Protein AF-A0A3G9G068-F1 (afdb_monomer)

Organism: NCBI:txid78587

pLDDT: mean 93.32, std 7.41, range [47.16, 98.19]

Sequence (96 aa):
MMIDLKVLEHALDRLLYVYATDDEAEAAVVRALAILISDPLPDLTGDDITRIHAYIYHALQGFYAPTIDYPAIRREFVTAVLAARKGNSVLRRMIA

Foldseek 3Di:
DPPDLVNLLVVLVVLLVCVLPPVVCVVVSLVVLLCLLCVLAPDDDPVNSVLSSVQLVVLNCLSVDPDRPPVSSSVSSSVSSVQVNVHDVSNVVSSD

Structure (mmCIF, N/CA/C/O backbone):
data_AF-A0A3G9G068-F1
#
_entry.id   AF-A0A3G9G068-F1
#
loop_
_atom_site.group_PDB
_atom_site.id
_atom_site.type_symbol
_atom_site.label_atom_id
_atom_site.label_alt_id
_atom_site.label_comp_id
_atom_site.label_asym_id
_atom_site.label_entity_id
_atom_site.label_seq_id
_atom_site.pdbx_PDB_ins_code
_atom_site.Cartn_x
_atom_site.Cartn_y
_atom_site.Cartn_z
_atom_site.occupancy
_atom_site.B_iso_or_equiv
_atom_site.auth_seq_id
_atom_site.auth_comp_id
_atom_site.auth_asym_id
_atom_site.auth_atom_id
_atom_site.pdbx_PDB_model_num
ATOM 1 N N . MET A 1 1 ? -7.612 15.102 8.027 1.00 47.16 1 MET A N 1
ATOM 2 C CA . MET A 1 1 ? -7.427 15.750 6.708 1.00 47.16 1 MET A CA 1
ATOM 3 C C . MET A 1 1 ? -7.639 14.680 5.643 1.00 47.16 1 MET A C 1
ATOM 5 O O . MET A 1 1 ? -6.936 13.681 5.676 1.00 47.16 1 MET A O 1
ATOM 9 N N . MET A 1 2 ? -8.657 14.796 4.786 1.00 57.59 2 MET A N 1
ATOM 10 C CA . MET A 1 2 ? -8.927 13.794 3.745 1.00 57.59 2 MET A CA 1
ATOM 11 C C . MET A 1 2 ? -7.921 14.015 2.609 1.00 57.59 2 MET A C 1
ATOM 13 O O . MET A 1 2 ? -8.079 14.951 1.836 1.00 57.59 2 MET A O 1
ATOM 17 N N . ILE A 1 3 ? -6.843 13.225 2.555 1.00 64.00 3 ILE A N 1
ATOM 18 C CA . ILE A 1 3 ? -5.907 13.237 1.417 1.00 64.00 3 ILE A CA 1
ATOM 19 C C . ILE A 1 3 ? -6.724 12.996 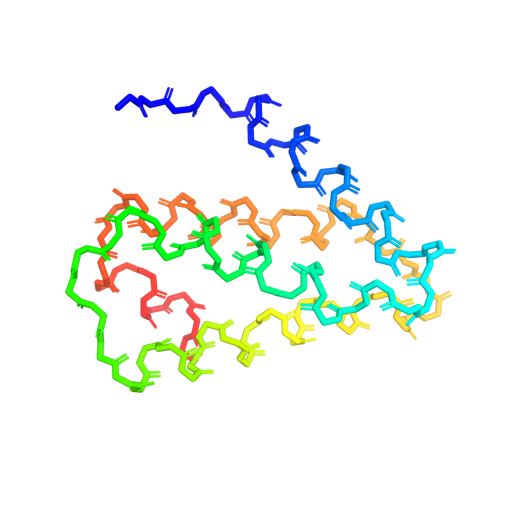0.140 1.00 64.00 3 ILE A C 1
ATOM 21 O O . ILE A 1 3 ? -7.399 11.963 0.041 1.00 64.00 3 ILE A O 1
ATOM 25 N N . ASP A 1 4 ? -6.654 13.949 -0.795 1.00 86.31 4 ASP A N 1
ATOM 26 C CA . ASP A 1 4 ? -7.210 13.863 -2.149 1.00 86.31 4 ASP A CA 1
ATOM 27 C C . ASP A 1 4 ? -6.740 12.558 -2.814 1.00 86.31 4 ASP A C 1
ATOM 29 O O . ASP A 1 4 ? -5.569 12.184 -2.703 1.00 86.31 4 ASP A O 1
ATOM 33 N N . LEU A 1 5 ? -7.650 11.851 -3.488 1.00 89.19 5 LEU A N 1
ATOM 34 C CA . LEU A 1 5 ? -7.347 10.596 -4.176 1.00 89.19 5 LEU A CA 1
ATOM 35 C C . LEU A 1 5 ? -6.155 10.748 -5.132 1.00 89.19 5 LEU A C 1
ATOM 37 O O . LEU A 1 5 ? -5.292 9.878 -5.152 1.00 89.19 5 LEU A O 1
ATOM 41 N N . LYS A 1 6 ? -6.040 11.882 -5.831 1.00 91.50 6 LYS A N 1
ATOM 42 C CA . LYS A 1 6 ? -4.911 12.154 -6.732 1.00 91.50 6 LYS A CA 1
ATOM 43 C C . LYS A 1 6 ? -3.583 12.262 -5.990 1.00 91.50 6 LYS A C 1
ATOM 45 O O . LYS A 1 6 ? -2.552 11.831 -6.494 1.00 91.50 6 LYS A O 1
ATOM 50 N N . VAL A 1 7 ? -3.596 12.836 -4.787 1.00 93.06 7 VAL A N 1
ATOM 51 C CA . VAL A 1 7 ? -2.397 12.949 -3.943 1.00 93.06 7 VAL A CA 1
ATOM 52 C C . VAL A 1 7 ? -1.978 11.570 -3.438 1.00 93.06 7 VAL A C 1
ATOM 54 O O . VAL A 1 7 ? -0.787 11.266 -3.426 1.00 93.06 7 VAL A O 1
ATOM 57 N N . LEU A 1 8 ? -2.945 10.724 -3.067 1.00 94.25 8 LEU A N 1
ATOM 58 C CA . LEU A 1 8 ? -2.686 9.334 -2.693 1.00 94.25 8 LEU A CA 1
ATOM 59 C C . LEU A 1 8 ? -2.093 8.540 -3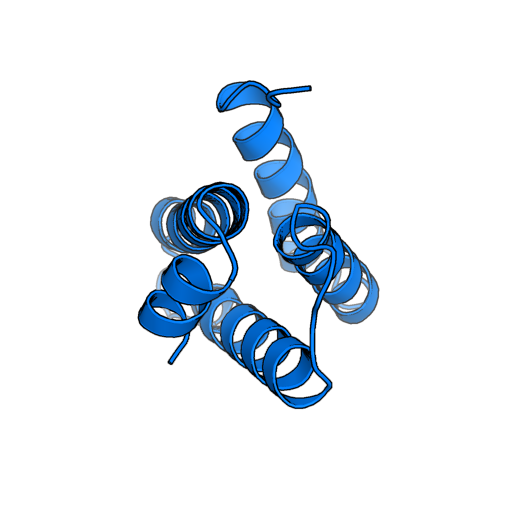.864 1.00 94.25 8 LEU A C 1
ATOM 61 O O . LEU A 1 8 ? -1.061 7.898 -3.695 1.00 94.25 8 LEU A O 1
ATOM 65 N N . GLU A 1 9 ? -2.719 8.602 -5.039 1.00 95.12 9 GLU A N 1
ATOM 66 C CA . GLU A 1 9 ? -2.239 7.919 -6.244 1.00 95.12 9 GLU A CA 1
ATOM 67 C C . GLU A 1 9 ? -0.828 8.372 -6.611 1.00 95.12 9 GLU A C 1
ATOM 69 O O . GLU A 1 9 ? 0.034 7.531 -6.828 1.00 95.12 9 GLU A O 1
ATOM 74 N N . HIS A 1 10 ? -0.548 9.676 -6.569 1.00 95.75 10 HIS A N 1
ATOM 75 C CA . HIS A 1 10 ? 0.790 10.194 -6.844 1.00 95.75 10 HIS A CA 1
ATOM 76 C C . HIS A 1 10 ? 1.833 9.751 -5.803 1.00 95.75 10 HIS A C 1
ATOM 78 O O . HIS A 1 10 ? 2.983 9.471 -6.143 1.00 95.75 10 HIS A O 1
ATOM 84 N N . ALA A 1 11 ? 1.464 9.683 -4.520 1.00 95.50 11 ALA A N 1
ATOM 85 C CA . ALA A 1 11 ? 2.356 9.171 -3.481 1.00 95.50 11 ALA A CA 1
ATOM 86 C C . ALA A 1 11 ? 2.681 7.686 -3.699 1.00 95.50 11 ALA A C 1
ATOM 88 O O . ALA A 1 11 ? 3.847 7.302 -3.605 1.00 95.50 11 ALA A O 1
ATOM 89 N N . LEU A 1 12 ? 1.670 6.881 -4.038 1.00 97.38 12 LEU A N 1
ATOM 90 C CA . LEU A 1 12 ? 1.841 5.473 -4.386 1.00 97.38 12 LEU A CA 1
ATOM 91 C C . LEU A 1 12 ? 2.679 5.308 -5.651 1.00 97.38 12 LEU A C 1
ATOM 93 O O . LEU A 1 12 ? 3.596 4.496 -5.645 1.00 97.38 12 LEU A O 1
ATOM 97 N N . ASP A 1 13 ? 2.437 6.114 -6.686 1.00 97.69 13 ASP A N 1
ATOM 98 C CA . ASP A 1 13 ? 3.192 6.044 -7.937 1.00 97.69 13 ASP A CA 1
ATOM 99 C C . ASP A 1 13 ? 4.697 6.217 -7.683 1.00 97.69 13 ASP A C 1
ATOM 101 O O . ASP A 1 13 ? 5.512 5.454 -8.198 1.00 97.69 13 ASP A O 1
ATOM 105 N N . ARG A 1 14 ? 5.073 7.174 -6.821 1.00 97.44 14 ARG A N 1
ATOM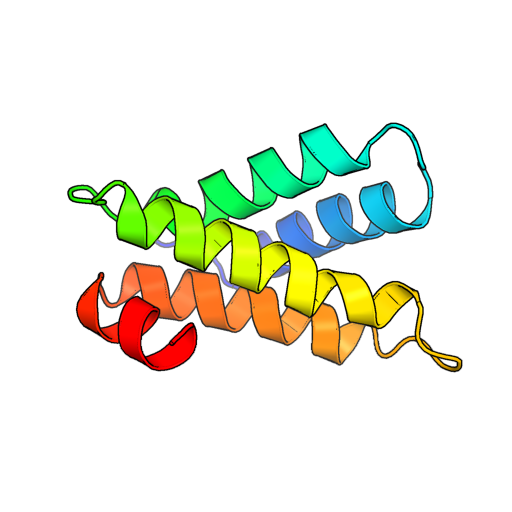 106 C CA . ARG A 1 14 ? 6.477 7.396 -6.440 1.00 97.44 14 ARG A CA 1
ATOM 107 C C . ARG A 1 14 ? 7.076 6.218 -5.676 1.00 97.44 14 ARG A C 1
ATOM 109 O O . ARG A 1 14 ? 8.199 5.829 -5.975 1.00 97.44 14 ARG A O 1
ATOM 116 N N . LEU A 1 15 ? 6.348 5.652 -4.712 1.00 97.88 15 LEU A N 1
ATOM 117 C CA . LEU A 1 15 ? 6.820 4.494 -3.944 1.00 97.88 15 LEU A CA 1
ATOM 118 C C . LEU A 1 15 ? 7.007 3.263 -4.836 1.00 97.88 15 LEU A C 1
ATOM 120 O O . LEU A 1 15 ? 8.035 2.599 -4.760 1.00 97.88 15 LEU A O 1
ATOM 124 N N . LEU A 1 16 ? 6.033 2.989 -5.704 1.00 97.56 16 LEU A N 1
ATOM 125 C CA . LEU A 1 16 ? 6.053 1.846 -6.614 1.00 97.56 16 LEU A CA 1
ATOM 126 C C . LEU A 1 16 ? 7.097 2.003 -7.720 1.00 97.56 16 LEU A C 1
ATOM 128 O O . LEU A 1 16 ? 7.694 1.017 -8.132 1.00 97.56 16 LEU A O 1
ATOM 132 N N . TYR A 1 17 ? 7.338 3.231 -8.187 1.00 96.88 17 TYR A N 1
ATOM 133 C CA . TYR A 1 17 ? 8.447 3.515 -9.094 1.00 96.88 17 TYR A CA 1
ATOM 134 C C . TYR A 1 17 ? 9.788 3.197 -8.429 1.00 96.88 17 TYR A C 1
ATOM 136 O O . TYR A 1 17 ? 10.567 2.444 -8.996 1.00 96.88 17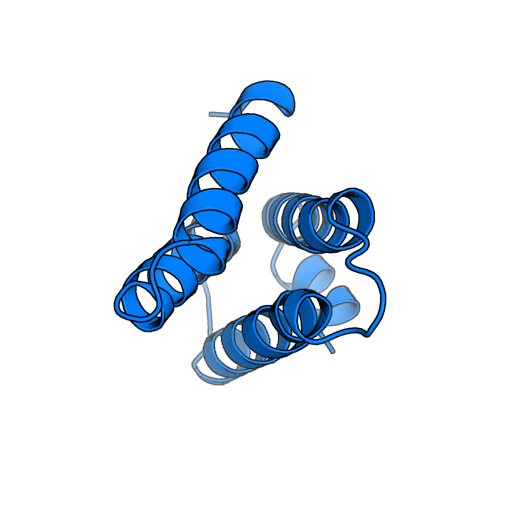 TYR A O 1
ATOM 144 N N . VAL A 1 18 ? 10.024 3.703 -7.211 1.00 97.44 18 VAL A N 1
ATOM 145 C CA . VAL A 1 18 ? 11.262 3.426 -6.464 1.00 97.44 18 VAL A CA 1
ATOM 146 C C . VAL A 1 18 ? 11.451 1.923 -6.262 1.00 97.44 18 VAL A C 1
ATOM 148 O O . VAL A 1 18 ? 12.512 1.415 -6.599 1.00 97.44 18 VAL A O 1
ATOM 151 N N . TYR A 1 19 ? 10.409 1.208 -5.824 1.00 96.81 19 TYR A N 1
ATOM 152 C CA . TYR A 1 19 ? 10.448 -0.251 -5.671 1.00 96.81 19 TYR A CA 1
ATOM 153 C C . TYR A 1 19 ? 10.856 -0.980 -6.955 1.00 96.81 19 TYR A C 1
ATOM 155 O O . TYR A 1 19 ? 11.610 -1.940 -6.906 1.00 96.81 19 TYR A O 1
ATOM 163 N N . ALA A 1 20 ? 10.364 -0.522 -8.106 1.00 94.62 20 ALA A N 1
ATOM 164 C CA . ALA A 1 20 ? 10.638 -1.157 -9.390 1.00 94.62 20 ALA A CA 1
ATOM 165 C C . ALA A 1 20 ? 12.032 -0.846 -9.958 1.00 94.62 20 ALA A C 1
ATOM 167 O O . ALA A 1 20 ? 12.447 -1.492 -10.918 1.00 94.62 20 ALA A O 1
ATOM 168 N N . THR A 1 21 ? 12.715 0.180 -9.445 1.00 95.44 21 THR A N 1
ATOM 169 C CA . THR A 1 21 ? 13.972 0.686 -10.028 1.00 95.44 21 THR A CA 1
ATOM 170 C C . THR A 1 21 ? 15.182 0.582 -9.110 1.00 95.44 21 THR A C 1
ATOM 172 O O . THR A 1 21 ? 16.300 0.766 -9.586 1.00 95.44 21 THR A O 1
ATOM 175 N N . ASP A 1 22 ? 14.971 0.345 -7.817 1.00 94.88 22 ASP A N 1
ATOM 176 C CA . ASP A 1 22 ? 16.017 0.313 -6.799 1.00 94.88 22 ASP A CA 1
ATOM 177 C C . ASP A 1 22 ? 15.840 -0.915 -5.896 1.00 94.88 22 ASP A C 1
ATOM 179 O O . ASP A 1 22 ? 14.992 -0.934 -5.000 1.00 94.88 22 ASP A O 1
ATOM 183 N N . ASP A 1 23 ? 16.666 -1.934 -6.138 1.00 87.56 23 ASP A N 1
ATOM 184 C CA . ASP A 1 23 ? 16.645 -3.207 -5.410 1.00 87.56 23 ASP A CA 1
ATOM 185 C C . ASP A 1 23 ? 16.970 -3.033 -3.912 1.00 87.56 23 ASP A C 1
ATOM 187 O O . ASP A 1 23 ? 16.551 -3.838 -3.080 1.00 87.56 23 ASP A O 1
ATOM 191 N N . GLU A 1 24 ? 17.682 -1.967 -3.529 1.00 94.44 24 GLU A N 1
ATOM 192 C CA . GLU A 1 24 ? 18.007 -1.683 -2.126 1.00 94.44 24 GLU A CA 1
ATOM 193 C C . GLU A 1 24 ? 16.849 -0.983 -1.392 1.00 94.44 24 GLU A C 1
ATOM 195 O O . GLU A 1 24 ? 16.817 -0.930 -0.156 1.00 94.44 24 GLU A O 1
ATOM 200 N N . ALA A 1 25 ? 15.859 -0.467 -2.128 1.00 93.94 25 ALA A N 1
ATOM 201 C CA . ALA A 1 25 ? 14.771 0.322 -1.567 1.00 93.94 25 ALA A CA 1
ATOM 202 C C . ALA A 1 25 ? 13.605 -0.509 -1.011 1.00 93.94 25 ALA A C 1
ATOM 204 O O . ALA A 1 25 ? 12.724 0.068 -0.363 1.00 93.94 25 ALA A O 1
ATOM 205 N N . GLU A 1 26 ? 13.580 -1.834 -1.205 1.00 95.00 26 GLU A N 1
ATOM 206 C CA . GLU A 1 26 ? 12.456 -2.701 -0.813 1.00 95.00 26 GLU A CA 1
ATOM 207 C C . GLU A 1 26 ? 12.012 -2.462 0.638 1.00 95.00 26 GLU A C 1
ATOM 209 O O . GLU A 1 26 ? 10.852 -2.127 0.889 1.00 95.00 26 GLU A O 1
ATOM 214 N N . ALA A 1 27 ? 12.936 -2.542 1.599 1.00 95.19 27 ALA A N 1
ATOM 215 C CA . ALA A 1 27 ? 12.604 -2.379 3.015 1.00 95.19 27 ALA A CA 1
ATOM 216 C C . ALA A 1 27 ? 12.037 -0.981 3.332 1.00 95.19 27 ALA A C 1
ATOM 218 O O . ALA A 1 27 ? 11.121 -0.837 4.150 1.00 95.19 27 ALA A O 1
ATOM 219 N N . ALA A 1 28 ? 12.556 0.060 2.675 1.00 97.00 28 ALA A N 1
ATOM 220 C CA . ALA A 1 28 ? 12.093 1.431 2.857 1.00 97.00 28 ALA A CA 1
ATOM 221 C C . ALA A 1 28 ? 10.697 1.641 2.252 1.00 97.00 28 ALA A C 1
ATOM 223 O O . ALA A 1 28 ? 9.838 2.259 2.890 1.00 97.00 28 ALA A O 1
ATOM 224 N N . VAL A 1 29 ? 10.446 1.091 1.060 1.00 97.69 29 VAL A N 1
ATOM 225 C CA . VAL A 1 29 ? 9.144 1.174 0.390 1.00 97.69 29 VAL A CA 1
ATOM 226 C C . VAL A 1 29 ? 8.087 0.382 1.150 1.00 97.69 29 VAL A C 1
ATOM 228 O O . VAL A 1 29 ? 7.020 0.928 1.428 1.00 97.69 29 VAL A O 1
ATOM 231 N N . VAL A 1 30 ? 8.379 -0.855 1.563 1.00 97.69 30 VAL A N 1
ATOM 232 C CA . VAL A 1 30 ? 7.453 -1.679 2.360 1.00 97.69 30 VAL A CA 1
ATOM 233 C C . VAL A 1 30 ? 7.063 -0.953 3.645 1.00 97.69 30 VAL A C 1
ATOM 235 O O . VAL A 1 30 ? 5.878 -0.867 3.972 1.00 97.69 30 VAL A O 1
ATOM 238 N N . ARG A 1 31 ? 8.029 -0.341 4.340 1.00 96.88 31 ARG A N 1
ATOM 239 C CA . ARG A 1 31 ? 7.755 0.464 5.536 1.00 96.88 31 ARG A CA 1
ATOM 240 C C . ARG A 1 31 ? 6.870 1.675 5.232 1.00 96.88 31 ARG A C 1
ATOM 242 O O . ARG A 1 31 ? 5.945 1.953 5.992 1.00 96.88 31 ARG A O 1
ATOM 249 N N . ALA A 1 32 ? 7.135 2.400 4.147 1.00 97.56 32 ALA A N 1
ATOM 250 C CA . ALA A 1 32 ? 6.327 3.552 3.751 1.00 97.56 32 ALA A CA 1
ATOM 251 C C . ALA A 1 32 ? 4.887 3.156 3.377 1.00 97.56 32 ALA A C 1
ATOM 253 O O . ALA A 1 32 ? 3.945 3.840 3.776 1.00 97.56 32 ALA A O 1
ATOM 254 N N . LEU A 1 33 ? 4.705 2.035 2.673 1.00 98.06 33 LEU A N 1
ATOM 255 C CA . LEU A 1 33 ? 3.388 1.480 2.348 1.00 98.06 33 LEU A CA 1
ATOM 256 C C . LEU A 1 33 ? 2.642 1.039 3.611 1.00 98.06 33 LEU A C 1
ATOM 258 O O . LEU A 1 33 ? 1.460 1.351 3.757 1.00 98.06 33 LEU A O 1
ATOM 262 N N . ALA A 1 34 ? 3.333 0.383 4.549 1.00 97.12 34 ALA A N 1
ATOM 263 C CA . ALA A 1 34 ? 2.758 -0.005 5.832 1.00 97.12 34 ALA A CA 1
ATOM 264 C C . ALA A 1 34 ? 2.253 1.219 6.599 1.00 97.12 34 ALA A C 1
ATOM 266 O O . ALA A 1 34 ? 1.094 1.226 7.003 1.00 97.12 34 ALA A O 1
ATOM 267 N N . ILE A 1 35 ? 3.067 2.279 6.700 1.00 95.69 35 ILE A N 1
ATOM 268 C CA . ILE A 1 35 ? 2.671 3.551 7.323 1.00 95.69 35 ILE A CA 1
ATOM 269 C C . ILE A 1 35 ? 1.446 4.137 6.621 1.00 95.69 35 ILE A C 1
ATOM 271 O O . ILE A 1 35 ? 0.490 4.517 7.284 1.00 95.69 35 ILE A O 1
ATOM 275 N N . LEU A 1 36 ? 1.439 4.183 5.289 1.00 95.62 36 LEU A N 1
ATOM 276 C CA . LEU A 1 36 ? 0.337 4.767 4.526 1.00 95.62 36 LEU A CA 1
ATOM 277 C C . LEU A 1 36 ? -1.001 4.042 4.761 1.00 95.62 36 LEU A C 1
ATOM 279 O O . LEU A 1 36 ? -2.054 4.682 4.785 1.00 95.62 36 LEU A O 1
ATOM 283 N N . ILE A 1 37 ? -0.963 2.717 4.934 1.00 96.25 37 ILE A N 1
ATOM 284 C CA . ILE A 1 37 ? -2.138 1.891 5.244 1.00 96.25 37 ILE A CA 1
ATOM 285 C C . ILE A 1 37 ? -2.519 2.013 6.726 1.00 96.25 37 ILE A C 1
ATOM 287 O O . ILE A 1 37 ? -3.707 2.060 7.038 1.00 96.25 37 ILE A O 1
ATOM 291 N N . SER A 1 38 ? -1.545 2.068 7.638 1.00 94.94 38 SER A N 1
ATOM 292 C CA . SER A 1 38 ? -1.782 2.055 9.086 1.00 94.94 38 SER A CA 1
ATOM 293 C C . SER A 1 38 ? -2.107 3.419 9.690 1.00 94.94 38 SER A C 1
ATOM 295 O O . SER A 1 38 ? -2.781 3.465 10.709 1.00 94.94 38 SER A O 1
ATOM 297 N N . ASP A 1 39 ? -1.638 4.521 9.099 1.00 92.62 39 ASP A N 1
ATOM 298 C CA . ASP A 1 39 ? -1.780 5.891 9.626 1.00 92.62 39 ASP A CA 1
ATOM 299 C C . ASP A 1 39 ? -3.225 6.267 10.026 1.00 92.62 39 ASP A C 1
ATOM 301 O O . ASP A 1 39 ? -3.418 6.861 11.086 1.00 92.62 39 ASP A O 1
ATOM 305 N N . PRO A 1 40 ? -4.278 5.859 9.284 1.00 90.81 40 PRO A N 1
ATOM 306 C CA . PRO A 1 40 ? -5.659 6.135 9.681 1.00 90.81 40 PRO A CA 1
ATOM 307 C C . PRO A 1 40 ? -6.181 5.298 10.866 1.00 90.81 40 PRO A C 1
ATOM 309 O O . PRO A 1 40 ? -7.334 5.484 11.260 1.00 90.81 40 PRO A O 1
ATOM 312 N N . LEU A 1 41 ? -5.407 4.340 11.388 1.00 91.38 41 LEU A N 1
ATOM 313 C CA . LEU A 1 41 ? -5.858 3.307 12.324 1.00 91.38 41 LEU A CA 1
ATOM 314 C C . LEU A 1 41 ? -5.163 3.457 13.693 1.00 91.38 41 LEU A C 1
ATOM 316 O O . LEU A 1 41 ? -4.011 3.055 13.835 1.00 91.38 41 LEU A O 1
ATOM 320 N N . PRO A 1 42 ? -5.852 3.989 14.723 1.00 84.12 42 PRO A N 1
ATOM 321 C CA . PRO A 1 42 ? -5.241 4.243 16.032 1.00 84.12 42 PRO A CA 1
ATOM 322 C C . PRO A 1 42 ? -4.977 2.970 16.855 1.00 84.12 42 PRO A C 1
ATOM 324 O O . PRO A 1 42 ? -4.060 2.958 17.669 1.00 84.12 42 PRO A O 1
ATOM 327 N N . ASP A 1 43 ? -5.741 1.897 16.618 1.00 86.06 43 ASP A N 1
ATOM 328 C CA . ASP A 1 43 ? -5.743 0.681 17.444 1.00 86.06 43 ASP A CA 1
ATOM 329 C C . ASP A 1 43 ? -5.387 -0.564 16.615 1.00 86.06 43 ASP A C 1
ATOM 331 O O . ASP A 1 43 ? -6.240 -1.406 16.307 1.00 86.06 43 ASP A O 1
ATOM 335 N N . LEU A 1 44 ? -4.120 -0.665 16.212 1.00 88.94 44 LEU A N 1
ATOM 336 C CA . LEU A 1 44 ? -3.590 -1.842 15.523 1.00 88.94 44 LEU A CA 1
ATOM 337 C C . LEU A 1 44 ? -2.986 -2.834 16.514 1.00 88.94 44 LEU A C 1
ATOM 339 O O . LEU A 1 44 ? -2.136 -2.496 17.335 1.00 88.94 44 LEU A O 1
ATOM 343 N N . THR A 1 45 ? -3.408 -4.089 16.405 1.00 91.94 45 THR A N 1
ATOM 344 C CA . THR A 1 45 ? -2.785 -5.211 17.110 1.00 91.94 45 THR A CA 1
ATOM 345 C C . THR A 1 45 ? -1.547 -5.702 16.356 1.00 91.94 45 THR A C 1
ATOM 347 O O . THR A 1 45 ? -1.370 -5.414 15.172 1.00 91.94 45 THR A O 1
ATOM 350 N N . GLY A 1 46 ? -0.702 -6.502 17.015 1.00 91.81 46 GLY A N 1
ATOM 351 C CA . GLY A 1 46 ? 0.436 -7.145 16.345 1.00 91.81 46 GLY A CA 1
ATOM 352 C C . GLY A 1 46 ? 0.017 -8.001 15.142 1.00 91.81 46 GLY A C 1
ATOM 353 O O . GLY A 1 46 ? 0.672 -7.952 14.107 1.00 91.81 46 GLY A O 1
ATOM 354 N N . ASP A 1 47 ? -1.116 -8.704 15.241 1.00 92.44 47 ASP A N 1
ATOM 355 C CA . ASP A 1 47 ? -1.674 -9.500 14.139 1.00 92.44 47 ASP A CA 1
ATOM 356 C C . ASP A 1 47 ? -2.113 -8.620 12.956 1.00 92.44 47 ASP A C 1
ATOM 358 O O . ASP A 1 47 ? -1.856 -8.957 11.801 1.00 92.44 47 ASP A O 1
ATOM 362 N N . ASP A 1 48 ? -2.691 -7.442 13.221 1.00 92.50 48 ASP A N 1
ATOM 363 C CA . ASP A 1 48 ? -3.044 -6.494 12.154 1.00 92.50 48 ASP A CA 1
ATOM 364 C C . ASP A 1 48 ?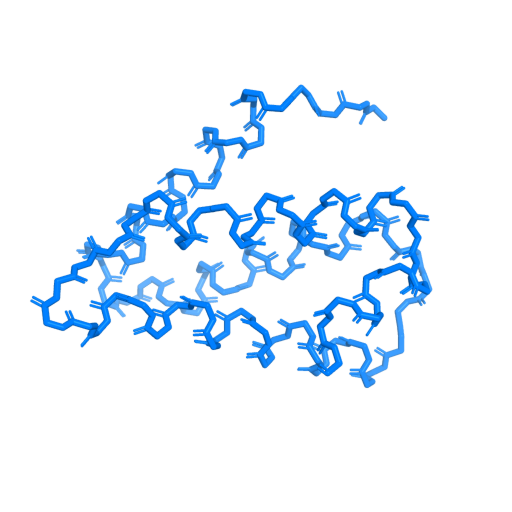 -1.807 -6.033 11.383 1.00 92.50 48 ASP A C 1
ATOM 366 O O . ASP A 1 48 ? -1.815 -5.990 10.153 1.00 92.50 48 ASP A O 1
ATOM 370 N N . ILE A 1 49 ? -0.726 -5.726 12.104 1.00 92.94 49 ILE A N 1
ATOM 371 C CA . ILE A 1 49 ? 0.545 -5.317 11.504 1.00 92.94 49 ILE A CA 1
ATOM 372 C C . ILE A 1 49 ? 1.113 -6.451 10.644 1.00 92.94 49 ILE A C 1
ATOM 374 O O . ILE A 1 49 ? 1.570 -6.199 9.528 1.00 92.94 49 ILE A O 1
ATOM 378 N N . THR A 1 50 ? 1.068 -7.699 11.119 1.00 95.00 50 THR A N 1
ATOM 379 C CA . THR A 1 50 ? 1.520 -8.866 10.348 1.00 95.00 50 THR A CA 1
ATOM 380 C C . THR A 1 50 ? 0.714 -9.041 9.062 1.00 95.00 50 THR A C 1
ATOM 382 O O . THR A 1 50 ? 1.306 -9.235 8.000 1.00 95.00 50 THR A O 1
ATOM 385 N N . ARG A 1 51 ? -0.617 -8.908 9.117 1.00 95.75 51 ARG A N 1
ATOM 386 C CA . ARG A 1 51 ? -1.486 -9.014 7.932 1.00 95.75 51 ARG A CA 1
ATOM 387 C C . ARG A 1 51 ? -1.253 -7.888 6.931 1.00 95.75 51 ARG A C 1
ATOM 389 O O . ARG A 1 51 ? -1.206 -8.153 5.735 1.00 95.75 51 ARG A O 1
ATOM 396 N N . ILE A 1 52 ? -1.060 -6.652 7.399 1.00 96.81 52 ILE A N 1
ATOM 397 C CA . ILE A 1 52 ? -0.726 -5.516 6.526 1.00 96.81 52 ILE A CA 1
ATOM 398 C C . ILE A 1 52 ? 0.578 -5.795 5.772 1.00 96.81 52 ILE A C 1
ATOM 400 O O . ILE A 1 52 ? 0.620 -5.624 4.557 1.00 96.81 52 ILE A O 1
ATOM 404 N N . HIS A 1 53 ? 1.622 -6.270 6.458 1.00 97.31 53 HIS A N 1
ATOM 405 C CA . HIS A 1 53 ? 2.876 -6.627 5.792 1.00 97.31 53 HIS A CA 1
ATOM 406 C C . HIS A 1 53 ? 2.687 -7.766 4.789 1.00 97.31 53 HIS A C 1
ATOM 408 O O . HIS A 1 53 ? 3.149 -7.648 3.658 1.00 97.31 53 HIS A O 1
ATOM 414 N N . ALA A 1 54 ? 1.983 -8.837 5.166 1.00 97.00 54 ALA A N 1
ATOM 415 C CA . ALA A 1 54 ? 1.711 -9.958 4.267 1.00 97.00 54 ALA A CA 1
ATOM 416 C C . ALA A 1 54 ? 0.973 -9.507 2.995 1.00 97.00 54 ALA A C 1
ATOM 418 O O . ALA A 1 54 ? 1.363 -9.883 1.891 1.00 97.00 54 ALA A O 1
ATOM 419 N N . TYR A 1 55 ? -0.033 -8.642 3.144 1.00 97.88 55 TYR A N 1
ATOM 420 C CA . TYR A 1 55 ? -0.751 -8.035 2.027 1.00 97.88 55 TYR A CA 1
ATOM 421 C C . TYR A 1 55 ? 0.166 -7.197 1.127 1.00 97.88 55 TYR A C 1
ATOM 423 O O . TYR A 1 55 ? 0.115 -7.338 -0.091 1.00 97.88 55 TYR A O 1
ATOM 431 N N . ILE A 1 56 ? 1.032 -6.355 1.707 1.00 98.19 56 ILE A N 1
ATOM 432 C CA . ILE A 1 56 ? 1.983 -5.538 0.937 1.00 98.19 56 ILE A CA 1
ATOM 433 C C . ILE A 1 56 ? 2.910 -6.430 0.111 1.00 98.19 56 ILE A C 1
ATOM 435 O O . ILE A 1 56 ? 3.043 -6.209 -1.090 1.00 98.19 56 ILE A O 1
ATOM 439 N N . TYR A 1 57 ? 3.519 -7.448 0.726 1.00 97.00 57 TYR A N 1
ATOM 440 C CA . TYR A 1 57 ? 4.401 -8.364 0.006 1.00 97.00 57 TYR A CA 1
ATOM 441 C C . TYR A 1 57 ? 3.664 -9.095 -1.111 1.00 97.00 57 TYR A C 1
ATOM 443 O O . TYR A 1 57 ? 4.197 -9.182 -2.213 1.00 97.00 57 TYR A O 1
ATOM 451 N N . HIS A 1 58 ? 2.440 -9.568 -0.856 1.00 96.38 58 HIS A N 1
ATOM 452 C CA . HIS A 1 58 ? 1.605 -10.200 -1.875 1.00 96.38 58 HIS A CA 1
ATOM 453 C C . HIS A 1 58 ? 1.338 -9.260 -3.059 1.00 96.38 58 HIS A C 1
ATOM 455 O O . HIS A 1 58 ? 1.578 -9.640 -4.200 1.00 96.38 58 HIS A O 1
ATOM 461 N N . ALA A 1 59 ? 0.908 -8.023 -2.802 1.00 96.81 59 ALA A N 1
ATOM 462 C CA . ALA A 1 59 ? 0.643 -7.036 -3.848 1.00 96.81 59 ALA A CA 1
ATOM 463 C C . ALA A 1 59 ? 1.904 -6.709 -4.673 1.00 96.81 59 ALA A C 1
ATOM 465 O O . ALA A 1 59 ? 1.853 -6.608 -5.901 1.00 96.81 59 ALA A O 1
ATOM 466 N N . LEU A 1 60 ? 3.064 -6.592 -4.014 1.00 96.81 60 LEU A N 1
ATOM 467 C CA . LEU A 1 60 ? 4.345 -6.342 -4.681 1.00 96.81 60 LEU A CA 1
ATOM 468 C C . LEU A 1 60 ? 4.828 -7.531 -5.522 1.00 96.81 60 LEU A C 1
ATOM 470 O O . LEU A 1 60 ? 5.573 -7.311 -6.477 1.00 96.81 60 LEU A O 1
ATOM 474 N N . GLN A 1 61 ? 4.350 -8.761 -5.270 1.00 94.81 61 GLN A N 1
ATOM 475 C CA . GLN A 1 61 ? 4.663 -9.899 -6.145 1.00 94.81 61 GLN A CA 1
ATOM 476 C C . GLN A 1 61 ? 4.215 -9.676 -7.598 1.00 94.81 61 GLN A C 1
ATOM 478 O O . GLN A 1 61 ? 4.778 -10.281 -8.510 1.00 94.81 61 GLN A O 1
ATOM 483 N N . GLY A 1 62 ? 3.262 -8.768 -7.841 1.00 94.25 62 GLY A N 1
ATOM 484 C CA . GLY A 1 62 ? 2.850 -8.376 -9.189 1.00 94.25 62 GLY A CA 1
ATOM 485 C C . GLY A 1 62 ? 3.988 -7.830 -10.065 1.00 94.25 62 GLY A C 1
ATOM 486 O O . GLY A 1 62 ? 3.905 -7.937 -11.288 1.00 94.25 62 GLY A O 1
ATOM 487 N N . PHE A 1 63 ? 5.070 -7.303 -9.476 1.00 94.81 63 PHE A N 1
ATOM 488 C CA . PHE A 1 63 ? 6.257 -6.866 -10.225 1.00 94.81 63 PHE A CA 1
ATOM 489 C C . PHE A 1 63 ? 7.089 -8.022 -10.792 1.00 94.81 63 PHE A C 1
ATOM 491 O O . PHE A 1 63 ? 7.830 -7.817 -11.749 1.00 94.81 63 PHE A O 1
ATOM 498 N N . TYR A 1 64 ? 6.936 -9.237 -10.257 1.00 93.12 64 TYR A N 1
ATOM 499 C CA . TYR A 1 64 ? 7.628 -10.434 -10.744 1.00 93.12 64 TYR A CA 1
ATOM 500 C C . TYR A 1 64 ? 6.809 -11.221 -11.783 1.00 93.12 64 TYR A C 1
ATOM 502 O O . TYR A 1 64 ? 7.239 -12.281 -12.244 1.00 93.12 64 TYR A O 1
ATOM 510 N N . ALA A 1 65 ? 5.626 -10.731 -12.170 1.00 91.50 65 ALA A N 1
ATOM 511 C CA . ALA A 1 65 ? 4.809 -11.357 -13.204 1.00 91.50 65 ALA A CA 1
ATOM 512 C C . ALA A 1 65 ? 5.449 -11.205 -14.604 1.00 91.50 65 ALA A C 1
ATOM 514 O O . ALA A 1 65 ? 6.077 -10.183 -14.884 1.00 91.50 65 ALA A O 1
ATOM 515 N N . PRO A 1 66 ? 5.226 -12.152 -15.545 1.00 91.69 66 PRO A N 1
ATOM 516 C CA . PRO A 1 66 ? 5.737 -12.047 -16.920 1.00 91.69 66 PRO A CA 1
ATOM 517 C C . PRO A 1 66 ? 5.275 -10.788 -17.667 1.00 91.69 66 PRO A C 1
ATOM 519 O O . PRO A 1 66 ? 5.892 -10.359 -18.638 1.00 91.69 66 PRO A O 1
ATOM 522 N N . THR A 1 67 ? 4.150 -10.209 -17.248 1.00 93.50 67 THR A N 1
ATOM 523 C CA . THR A 1 67 ? 3.654 -8.916 -17.715 1.00 93.50 67 THR A CA 1
ATOM 524 C C . THR A 1 67 ? 3.177 -8.138 -16.500 1.00 93.50 67 THR A C 1
ATOM 526 O O . THR A 1 67 ? 2.264 -8.578 -15.804 1.00 93.50 67 THR A O 1
ATOM 529 N N . ILE A 1 68 ? 3.814 -6.998 -16.240 1.00 94.44 68 ILE A N 1
ATOM 530 C CA . ILE A 1 68 ? 3.534 -6.176 -15.063 1.00 94.44 68 ILE A CA 1
ATOM 531 C C . ILE A 1 68 ? 2.254 -5.368 -15.306 1.00 94.44 68 ILE A C 1
ATOM 533 O O . ILE A 1 68 ? 2.225 -4.478 -16.158 1.00 94.44 68 ILE A O 1
ATOM 537 N N . ASP A 1 69 ? 1.208 -5.638 -14.523 1.00 96.06 69 ASP A N 1
ATOM 538 C CA . ASP A 1 69 ? -0.003 -4.810 -14.465 1.00 96.06 69 ASP A CA 1
ATOM 539 C C . ASP A 1 69 ? 0.140 -3.756 -13.358 1.00 96.06 69 ASP A C 1
ATOM 541 O O . ASP A 1 69 ? -0.382 -3.875 -12.247 1.00 96.06 69 ASP A O 1
ATOM 545 N N . TYR A 1 70 ? 0.898 -2.702 -13.662 1.00 95.62 70 TYR A N 1
ATOM 546 C CA . TYR A 1 70 ? 1.127 -1.603 -12.726 1.00 95.62 70 TYR A CA 1
ATOM 547 C C . TYR A 1 70 ? -0.178 -0.935 -12.239 1.00 95.62 70 TYR A C 1
ATOM 549 O O . TYR A 1 70 ? -0.314 -0.697 -11.033 1.00 95.62 70 TYR A O 1
ATOM 557 N N . PRO A 1 71 ? -1.177 -0.652 -13.107 1.00 95.88 71 PRO A N 1
ATOM 558 C CA . PRO A 1 71 ? -2.471 -0.143 -12.657 1.00 95.88 71 PRO A CA 1
ATOM 559 C C . PRO A 1 71 ? -3.188 -1.047 -11.648 1.00 95.88 71 PRO A C 1
ATOM 561 O O . PRO A 1 71 ? -3.856 -0.516 -10.756 1.00 95.88 71 PRO A O 1
ATOM 564 N N . ALA A 1 72 ? -3.084 -2.374 -11.772 1.00 96.06 72 ALA A N 1
ATOM 565 C CA . ALA A 1 72 ? -3.647 -3.308 -10.799 1.00 96.06 72 ALA A CA 1
ATOM 566 C C . ALA A 1 72 ? -2.917 -3.231 -9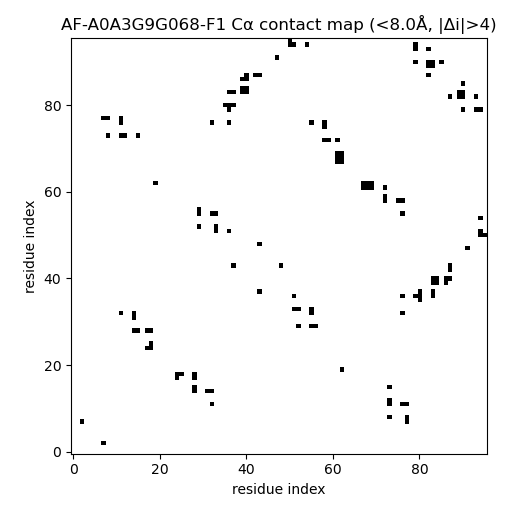.453 1.00 96.06 72 ALA A C 1
ATOM 568 O O . ALA A 1 72 ? -3.574 -3.001 -8.436 1.00 96.06 72 ALA A O 1
ATOM 569 N N . ILE A 1 73 ? -1.580 -3.291 -9.454 1.00 97.44 73 ILE A N 1
ATOM 570 C CA . ILE A 1 73 ? -0.759 -3.192 -8.232 1.00 97.44 73 ILE A CA 1
ATOM 571 C C . ILE A 1 73 ? -1.075 -1.893 -7.481 1.00 97.44 73 ILE A C 1
ATOM 573 O O . ILE A 1 73 ? -1.375 -1.893 -6.287 1.00 97.44 73 ILE A O 1
ATOM 577 N N . ARG A 1 74 ? -1.104 -0.755 -8.185 1.00 97.50 74 ARG A N 1
ATOM 578 C CA . ARG A 1 74 ? -1.469 0.531 -7.574 1.00 97.50 74 ARG A CA 1
ATOM 579 C C . ARG A 1 74 ? -2.877 0.517 -6.984 1.00 97.50 74 ARG A C 1
ATOM 581 O O . ARG A 1 74 ? -3.097 1.053 -5.897 1.00 97.50 74 ARG A O 1
ATOM 588 N N . ARG A 1 75 ? -3.841 -0.070 -7.698 1.00 96.50 75 ARG A N 1
ATOM 589 C CA . ARG A 1 75 ? -5.243 -0.140 -7.264 1.00 96.50 75 ARG A CA 1
ATOM 590 C C . ARG A 1 75 ? -5.395 -0.948 -5.980 1.00 96.50 75 ARG A C 1
ATOM 592 O O . ARG A 1 75 ? -6.213 -0.563 -5.143 1.00 96.50 75 ARG A O 1
ATOM 599 N N . GLU A 1 76 ? -4.609 -2.004 -5.795 1.00 96.75 76 GLU A N 1
ATOM 600 C CA . GLU A 1 76 ? -4.567 -2.764 -4.542 1.00 96.75 76 GLU A CA 1
ATOM 601 C C . GLU A 1 76 ? -4.199 -1.859 -3.359 1.00 96.75 76 GLU A C 1
ATOM 603 O O . GLU A 1 76 ? -4.923 -1.811 -2.358 1.00 96.75 76 GLU A O 1
ATOM 608 N N . PHE A 1 77 ? -3.146 -1.052 -3.485 1.00 97.75 77 PHE A N 1
ATOM 609 C CA . PHE A 1 77 ? -2.741 -0.134 -2.417 1.00 97.75 77 PHE A CA 1
ATOM 610 C C . PHE A 1 77 ? -3.735 1.007 -2.187 1.00 97.75 77 PHE A C 1
ATOM 612 O O . PHE A 1 77 ? -4.061 1.311 -1.038 1.00 97.75 77 PHE A O 1
ATOM 619 N N . VAL A 1 78 ? -4.282 1.606 -3.252 1.00 96.69 78 VAL A N 1
ATOM 620 C CA . VAL A 1 78 ? -5.345 2.622 -3.126 1.00 96.69 78 VAL A CA 1
ATOM 621 C C . VAL A 1 78 ? -6.528 2.051 -2.345 1.00 96.69 78 VAL A C 1
ATOM 623 O O . VAL A 1 78 ? -7.018 2.680 -1.406 1.00 96.69 78 VAL A O 1
ATOM 626 N N . THR A 1 79 ? -6.968 0.843 -2.697 1.00 96.19 79 THR A N 1
ATOM 627 C CA . THR A 1 79 ? -8.117 0.194 -2.058 1.00 96.19 79 THR A CA 1
ATOM 628 C C . THR A 1 79 ? -7.838 -0.084 -0.582 1.00 96.19 79 THR A C 1
ATOM 630 O O . THR A 1 79 ? -8.700 0.202 0.248 1.00 96.19 79 THR A O 1
ATOM 633 N N . ALA A 1 80 ? -6.628 -0.534 -0.234 1.00 97.00 80 ALA A N 1
ATOM 634 C CA . ALA A 1 80 ? -6.238 -0.805 1.149 1.00 97.00 80 ALA A CA 1
ATOM 635 C C . ALA A 1 80 ? -6.231 0.469 2.003 1.00 97.00 80 ALA A C 1
ATOM 637 O O . ALA A 1 80 ? -6.815 0.494 3.085 1.00 97.00 80 ALA A O 1
ATOM 638 N N . VAL A 1 81 ? -5.665 1.566 1.491 1.00 96.19 81 VAL A N 1
ATOM 639 C CA . VAL A 1 81 ? -5.660 2.862 2.190 1.00 96.19 81 VAL A CA 1
ATOM 640 C C . VAL A 1 81 ? -7.083 3.404 2.359 1.00 96.19 81 VAL A C 1
ATOM 642 O O . VAL A 1 81 ? -7.439 3.920 3.420 1.00 96.19 81 VAL A O 1
ATOM 645 N N . LEU A 1 82 ? -7.940 3.271 1.342 1.00 94.75 82 LEU A N 1
ATOM 646 C CA . LEU A 1 82 ? -9.346 3.673 1.444 1.00 94.75 82 LEU A CA 1
ATOM 647 C C . LEU A 1 82 ? -10.143 2.780 2.408 1.00 94.75 82 LEU A C 1
ATOM 649 O O . LEU A 1 82 ? -11.024 3.286 3.104 1.00 94.75 82 LEU A O 1
ATOM 653 N N . ALA A 1 83 ? -9.846 1.482 2.475 1.00 95.50 83 ALA A N 1
ATOM 654 C CA . ALA A 1 83 ? -10.435 0.561 3.442 1.00 95.50 83 ALA A CA 1
ATOM 655 C C . ALA A 1 83 ? -10.007 0.908 4.874 1.00 95.50 83 ALA A C 1
ATOM 657 O O . ALA A 1 83 ? -10.865 1.005 5.750 1.00 95.50 83 ALA A O 1
ATOM 658 N N . ALA A 1 84 ? -8.722 1.197 5.095 1.00 95.44 84 ALA A N 1
ATOM 659 C CA . ALA A 1 84 ? -8.194 1.640 6.383 1.00 95.44 84 ALA A CA 1
ATOM 660 C C . ALA A 1 84 ? -8.887 2.916 6.884 1.00 95.44 84 ALA A C 1
ATOM 662 O O . ALA A 1 84 ? -9.324 2.975 8.030 1.00 95.44 84 ALA A O 1
ATOM 663 N N . ARG A 1 85 ? -9.120 3.901 6.006 1.00 93.25 85 ARG A N 1
ATOM 664 C CA . ARG A 1 85 ? -9.880 5.122 6.349 1.00 93.25 85 ARG A CA 1
ATOM 665 C C . ARG A 1 85 ? -11.333 4.862 6.755 1.00 93.25 85 ARG A C 1
ATOM 667 O O . ARG A 1 85 ? -11.927 5.701 7.425 1.00 93.25 85 ARG A O 1
ATOM 674 N N . LYS A 1 86 ? -11.920 3.736 6.339 1.00 93.62 86 LYS A N 1
ATOM 675 C CA . LYS A 1 86 ? -13.268 3.309 6.757 1.00 93.62 86 LYS A CA 1
ATOM 676 C C . LYS A 1 86 ? -13.257 2.522 8.073 1.00 93.62 86 LYS A C 1
ATOM 678 O O . LYS A 1 86 ? -14.326 2.266 8.620 1.00 93.62 86 LYS A O 1
ATOM 683 N N . GLY A 1 87 ? -12.080 2.151 8.577 1.00 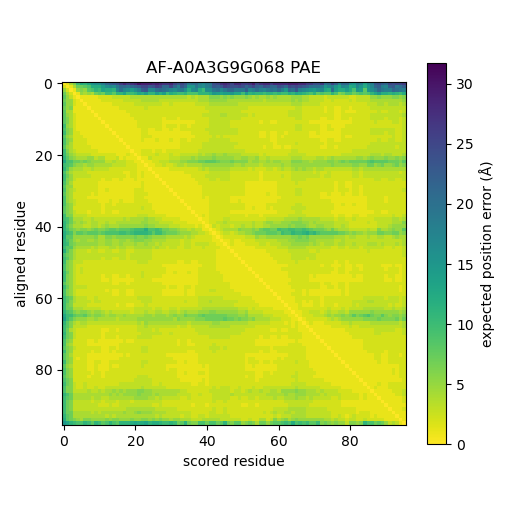92.44 87 GLY A N 1
ATOM 684 C CA . GLY A 1 87 ? -11.880 1.518 9.877 1.00 92.44 87 GLY A CA 1
ATOM 685 C C . GLY A 1 87 ? -11.268 0.117 9.808 1.00 92.44 87 GLY A C 1
ATOM 686 O O . GLY A 1 87 ? -11.299 -0.566 8.781 1.00 92.44 87 GLY A O 1
ATOM 687 N N . ASN A 1 88 ? -10.752 -0.334 10.957 1.00 91.25 88 ASN A N 1
ATOM 688 C CA . ASN A 1 88 ? -10.001 -1.586 11.094 1.00 91.25 88 ASN A CA 1
ATOM 689 C C . ASN A 1 88 ? -10.811 -2.815 10.619 1.00 91.25 88 ASN A C 1
ATOM 691 O O . ASN A 1 88 ? -10.310 -3.661 9.887 1.00 91.25 88 ASN A O 1
ATOM 695 N N . SER A 1 89 ? -12.113 -2.882 10.923 1.00 92.25 89 SER A N 1
ATOM 696 C CA . SER A 1 89 ? -12.982 -3.991 10.484 1.00 92.25 89 SER A CA 1
ATOM 697 C C . SER A 1 89 ? -13.183 -4.072 8.964 1.00 92.25 89 SER A C 1
ATOM 699 O O . SER A 1 89 ? -13.478 -5.145 8.431 1.00 92.25 89 SER A O 1
ATOM 701 N N . VAL A 1 90 ? -13.057 -2.953 8.246 1.00 94.44 90 VAL A N 1
ATOM 702 C CA . VAL A 1 90 ? -13.156 -2.918 6.782 1.00 94.44 90 VAL A CA 1
ATOM 703 C C . VAL A 1 90 ? -11.839 -3.371 6.171 1.00 94.44 90 VAL A C 1
ATOM 705 O O . VAL A 1 90 ? -11.862 -4.250 5.314 1.00 94.44 90 VAL A O 1
ATOM 708 N N . LEU A 1 91 ? -10.712 -2.845 6.662 1.00 95.38 91 LEU A N 1
ATOM 709 C CA . LEU A 1 91 ? -9.386 -3.286 6.233 1.00 95.38 91 LEU A CA 1
ATOM 710 C C . LEU A 1 91 ? -9.203 -4.789 6.470 1.00 95.38 91 LEU A C 1
ATOM 712 O O . LEU A 1 91 ? -8.875 -5.508 5.535 1.00 95.38 91 LEU A O 1
ATOM 716 N N . ARG A 1 92 ? -9.506 -5.287 7.676 1.00 92.50 92 ARG A N 1
ATOM 717 C CA . ARG A 1 92 ? -9.376 -6.712 8.026 1.00 92.50 92 ARG A CA 1
ATOM 718 C C . ARG A 1 92 ? -10.124 -7.642 7.083 1.00 92.50 92 ARG A C 1
ATOM 720 O O . ARG A 1 92 ? -9.608 -8.700 6.782 1.00 92.50 92 ARG A O 1
ATOM 727 N N . ARG A 1 93 ? -11.324 -7.277 6.623 1.00 93.06 93 ARG A N 1
ATOM 728 C CA . ARG A 1 93 ? -12.081 -8.102 5.661 1.00 93.06 93 ARG A CA 1
ATOM 729 C C . ARG A 1 93 ? -11.462 -8.112 4.269 1.00 93.06 93 ARG A C 1
ATOM 731 O O . ARG A 1 93 ? -11.702 -9.046 3.520 1.00 93.06 93 ARG A O 1
ATOM 738 N N . MET A 1 94 ? -10.739 -7.055 3.919 1.00 92.75 94 MET A N 1
ATOM 739 C CA . MET A 1 94 ? -10.083 -6.920 2.627 1.00 92.75 94 MET A CA 1
ATOM 740 C C . MET A 1 94 ? -8.754 -7.681 2.576 1.00 92.75 94 MET A C 1
ATOM 742 O O . MET A 1 94 ? -8.443 -8.254 1.541 1.00 92.75 94 MET A O 1
ATOM 746 N N . ILE A 1 95 ? -7.980 -7.660 3.665 1.00 90.50 95 ILE A N 1
ATOM 747 C CA . ILE A 1 95 ? -6.625 -8.241 3.724 1.00 90.50 95 ILE A CA 1
ATOM 748 C C . ILE A 1 95 ? -6.573 -9.613 4.423 1.00 90.50 95 ILE A C 1
ATOM 750 O O . ILE A 1 95 ? -5.489 -10.059 4.796 1.00 90.50 95 ILE A O 1
ATOM 754 N N . ALA A 1 96 ? -7.737 -10.214 4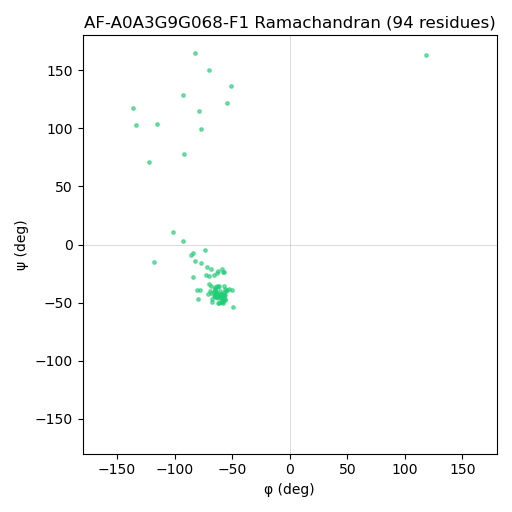.694 1.00 83.69 96 ALA A N 1
ATOM 755 C CA . ALA A 1 96 ? -7.869 -11.527 5.334 1.00 83.69 96 ALA A CA 1
ATOM 756 C C . ALA A 1 96 ? -7.555 -12.683 4.384 1.00 83.69 96 ALA A C 1
ATOM 758 O O . ALA A 1 96 ? -7.840 -12.552 3.174 1.00 83.69 96 ALA A O 1
#

Mean predicted aligned error: 3.2 Å

Solvent-accessible surface area (backbone atoms only — not comparable to full-atom values): 5524 Å² total; per-residue (Å²): 132,86,78,50,68,69,58,51,50,54,53,48,51,54,43,54,49,45,49,76,74,33,87,84,38,48,70,60,39,54,51,51,53,49,47,62,36,43,70,68,49,94,83,72,50,74,67,52,53,52,40,51,51,52,44,51,55,56,49,57,50,44,72,75,41,100,68,66,56,60,73,57,45,52,48,53,54,53,50,44,34,56,26,18,68,71,31,68,76,49,27,50,69,71,57,103

Radius of gyration: 1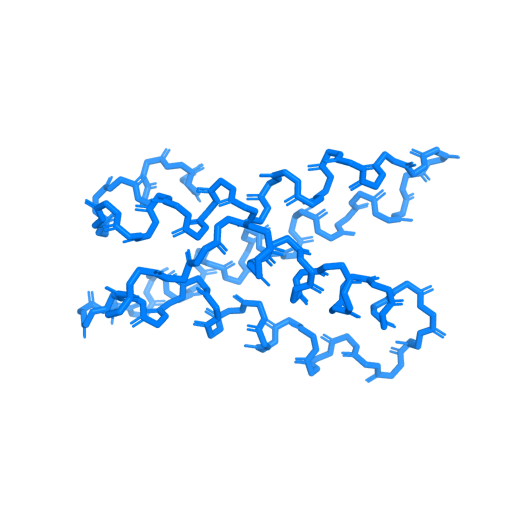2.85 Å; Cα contacts (8 Å, |Δi|>4): 74; chains: 1; bounding box: 31×28×35 Å

Secondary structure (DSSP, 8-state):
----HHHHHHHHHHHHHHHHH-GGGHHHHHHHHHHHHHTT-S---HHHHHHHHHHHHHHHGGGGSSS--HHHHHHHHHHHHHHHHH-HHHHHHH--